Protein AF-A0A453AM00-F1 (afdb_monomer_lite)

Radius of gyration: 21.82 Å; chains: 1; bounding box: 38×46×44 Å

pLDDT: mean 80.48, std 13.23, range [55.44, 97.5]

Secondary structure (DSSP, 8-state):
----GGG--S-STTTTSHHHHHHHHHHHHHHT-GGGS----TTGGG-HHHHHHHHHHHH--PPPPPP-

Sequence (68 aa):
QGSKPWRYTGEEANMDRDDIKMLVKKWWAIYDDESLNYKPAADEAADPLRAALAEVVAVKSFPAPSAA

Structure (mmCIF, N/CA/C/O backbone):
data_AF-A0A453AM00-F1
#
_entry.id   AF-A0A453AM00-F1
#
loop_
_atom_site.group_PDB
_atom_site.id
_atom_site.type_symbol
_atom_site.label_atom_id
_atom_site.label_alt_id
_atom_site.label_comp_id
_atom_site.label_asym_id
_atom_site.label_entity_id
_atom_site.label_seq_id
_atom_site.pdbx_PDB_ins_code
_atom_site.Cartn_x
_atom_site.Cartn_y
_atom_site.Cartn_z
_atom_site.occupancy
_atom_site.B_iso_or_equiv
_atom_site.auth_seq_id
_atom_site.auth_comp_id
_atom_site.auth_asym_id
_atom_site.auth_atom_id
_atom_site.pdbx_PDB_model_num
ATOM 1 N N . GLN A 1 1 ? 1.357 -6.908 19.258 1.00 60.94 1 GLN A N 1
ATOM 2 C CA . GLN A 1 1 ? 0.781 -7.137 17.924 1.00 60.94 1 GLN A CA 1
ATOM 3 C C . GLN A 1 1 ? 0.534 -5.723 17.345 1.00 60.94 1 GLN A C 1
ATOM 5 O O . GLN A 1 1 ? 0.835 -4.763 18.052 1.00 60.94 1 GLN A O 1
ATOM 10 N N . GLY A 1 2 ? 0.124 -5.530 16.089 1.00 62.19 2 GLY A N 1
ATOM 11 C CA . GLY A 1 2 ? -0.477 -4.242 15.680 1.00 62.19 2 GLY A CA 1
ATOM 12 C C . GLY A 1 2 ? 0.399 -3.083 15.188 1.00 62.19 2 GLY A C 1
ATOM 13 O O . GLY A 1 2 ? -0.135 -2.100 14.685 1.00 62.19 2 GLY A O 1
ATOM 14 N N . SER A 1 3 ? 1.732 -3.168 15.246 1.00 67.06 3 SER A N 1
ATOM 15 C CA . SER A 1 3 ? 2.610 -2.053 14.822 1.00 67.06 3 SER A CA 1
ATOM 16 C C . SER A 1 3 ? 2.873 -1.971 13.311 1.00 67.06 3 SER A C 1
ATOM 18 O O . SER A 1 3 ? 3.518 -1.033 12.850 1.00 67.06 3 SER A O 1
ATOM 20 N N . LYS A 1 4 ? 2.450 -2.974 12.534 1.00 83.88 4 LYS A N 1
ATOM 21 C CA . LYS A 1 4 ? 2.734 -3.076 11.094 1.00 83.88 4 LYS A CA 1
ATOM 22 C C . LYS A 1 4 ? 1.530 -2.579 10.280 1.00 83.88 4 LYS A C 1
ATOM 24 O O . LYS A 1 4 ? 0.477 -3.207 10.379 1.00 83.88 4 LYS A O 1
ATOM 29 N N . PRO A 1 5 ? 1.674 -1.541 9.433 1.00 84.81 5 PRO A N 1
ATOM 30 C CA . PRO A 1 5 ? 0.569 -0.990 8.637 1.00 84.81 5 PRO A CA 1
ATOM 31 C C . PRO A 1 5 ? -0.132 -2.016 7.733 1.00 84.81 5 PRO A C 1
ATOM 33 O O . PRO A 1 5 ? -1.351 -1.999 7.607 1.00 84.81 5 PRO A O 1
ATOM 36 N N . TRP A 1 6 ? 0.621 -2.976 7.185 1.00 87.31 6 TRP A N 1
ATOM 37 C CA . TRP A 1 6 ? 0.109 -4.060 6.331 1.00 87.31 6 TRP A CA 1
ATOM 38 C C . TRP A 1 6 ? -0.595 -5.199 7.091 1.00 87.31 6 TRP A C 1
ATOM 40 O O . TRP A 1 6 ? -0.970 -6.209 6.502 1.00 87.31 6 TRP A O 1
ATOM 50 N N . ARG A 1 7 ? -0.739 -5.081 8.415 1.00 88.50 7 ARG A N 1
ATOM 51 C CA . ARG A 1 7 ? -1.525 -5.989 9.266 1.00 88.50 7 ARG A CA 1
ATOM 52 C C . ARG A 1 7 ? -2.501 -5.213 10.150 1.00 88.50 7 ARG A C 1
ATOM 54 O O . ARG A 1 7 ? -2.797 -5.640 11.261 1.00 88.50 7 ARG A O 1
ATOM 61 N N . TYR A 1 8 ? -2.950 -4.047 9.694 1.00 88.38 8 TYR A N 1
ATOM 62 C CA . TYR A 1 8 ? -3.906 -3.241 10.439 1.00 88.38 8 TYR A CA 1
ATOM 63 C C . TYR A 1 8 ? -5.261 -3.956 10.529 1.00 88.38 8 TYR A C 1
ATOM 65 O O . TYR A 1 8 ? -5.921 -4.158 9.513 1.00 88.38 8 TYR A O 1
ATOM 73 N N . THR A 1 9 ? -5.657 -4.343 11.742 1.00 89.81 9 THR A N 1
ATOM 74 C CA . THR A 1 9 ? -6.951 -4.990 12.026 1.00 89.81 9 THR A CA 1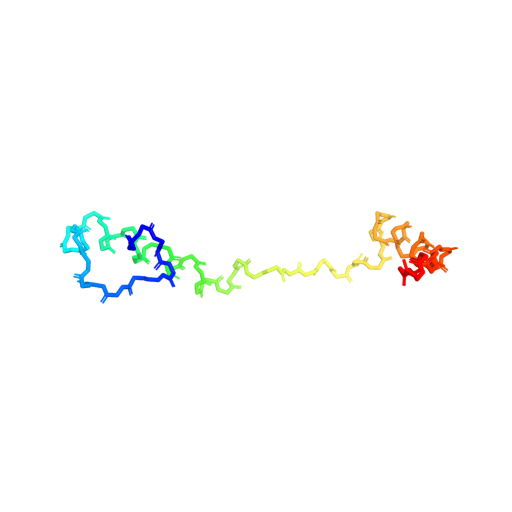
ATOM 75 C C . THR A 1 9 ? -7.978 -4.024 12.615 1.00 89.81 9 THR A C 1
ATOM 77 O O . THR A 1 9 ? -9.170 -4.289 12.552 1.00 89.81 9 THR A O 1
ATOM 80 N N . GLY A 1 10 ? -7.531 -2.902 13.189 1.00 87.81 10 GLY A N 1
ATOM 81 C CA . GLY A 1 10 ? -8.374 -1.951 13.921 1.00 87.81 10 GLY A CA 1
ATOM 82 C C . GLY A 1 10 ? -8.716 -2.365 15.359 1.00 87.81 10 GLY A C 1
ATOM 83 O O . GLY A 1 10 ? -9.289 -1.562 16.087 1.00 87.81 10 GLY A O 1
ATOM 84 N N . GLU A 1 11 ? -8.358 -3.579 15.782 1.00 87.25 11 GLU A N 1
ATOM 85 C CA . GLU A 1 11 ? -8.795 -4.161 17.063 1.00 87.25 11 GLU A CA 1
ATOM 86 C C . GLU A 1 11 ? -7.784 -3.974 18.200 1.00 87.25 11 GLU A C 1
ATOM 88 O O . GLU A 1 11 ? -8.108 -4.152 19.373 1.00 87.25 11 GLU A O 1
ATOM 93 N N . GLU A 1 12 ? -6.536 -3.642 17.874 1.00 86.38 12 GLU A N 1
ATOM 94 C CA . GLU A 1 12 ? -5.465 -3.603 18.861 1.00 86.38 12 GLU A CA 1
ATOM 95 C C . GLU A 1 12 ? -5.323 -2.249 19.559 1.00 86.38 12 GLU A C 1
ATOM 97 O O . GLU A 1 12 ? -5.759 -1.207 19.069 1.00 86.38 12 GLU A O 1
ATOM 102 N N . ALA A 1 13 ? -4.645 -2.255 20.710 1.00 86.56 13 ALA A N 1
ATOM 103 C CA . ALA A 1 13 ? -4.417 -1.055 21.505 1.00 86.56 13 ALA A CA 1
ATOM 104 C C . ALA A 1 13 ? -3.802 0.076 20.663 1.00 86.56 13 ALA A C 1
ATOM 106 O O . AL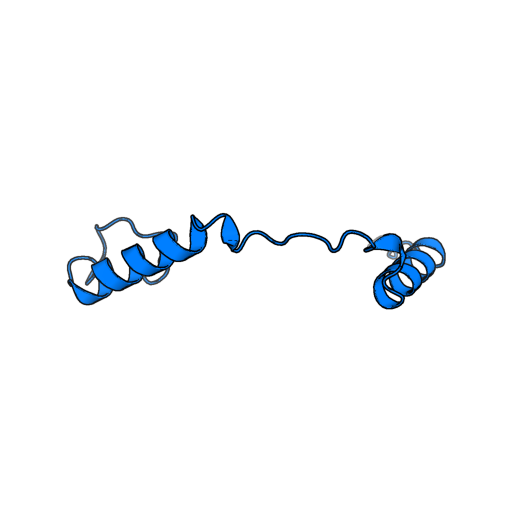A A 1 13 ? -2.771 -0.115 20.013 1.00 86.56 13 ALA A O 1
ATOM 107 N N . ASN A 1 14 ? -4.391 1.273 20.756 1.00 86.25 14 ASN A N 1
ATOM 108 C CA . ASN A 1 14 ? -3.990 2.494 20.048 1.00 86.25 14 ASN A CA 1
ATOM 109 C C . ASN A 1 14 ? -4.283 2.517 18.536 1.00 86.25 14 ASN A C 1
ATOM 111 O O . ASN A 1 14 ? -3.948 3.509 17.885 1.00 86.25 14 ASN A O 1
ATOM 115 N N . MET A 1 15 ? -4.895 1.477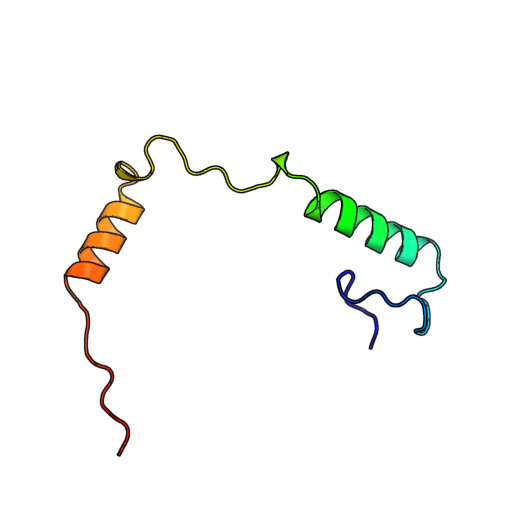 17.954 1.00 89.88 15 MET A N 1
ATOM 116 C CA . MET A 1 15 ? -5.291 1.482 16.534 1.00 89.88 15 MET A CA 1
ATOM 117 C C . MET A 1 1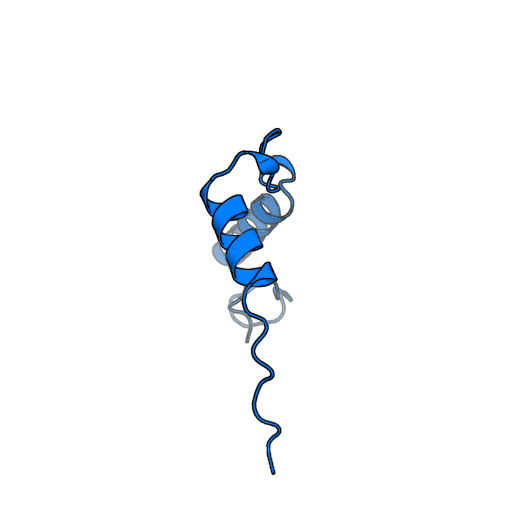5 ? -6.429 2.460 16.225 1.00 89.88 15 MET A C 1
ATOM 119 O O . MET A 1 15 ? -6.649 2.811 15.062 1.00 89.88 15 MET A O 1
ATOM 123 N N . ASP A 1 16 ? -7.144 2.894 17.257 1.00 90.06 16 ASP A N 1
ATOM 124 C CA . ASP A 1 16 ? -8.216 3.876 17.211 1.00 90.06 16 ASP A CA 1
ATOM 125 C C . ASP A 1 16 ? -7.706 5.320 17.102 1.00 90.06 16 ASP A C 1
ATOM 127 O O . ASP A 1 16 ? -8.470 6.187 16.670 1.00 90.06 16 ASP A O 1
ATOM 131 N N . ARG A 1 17 ? -6.426 5.578 17.409 1.00 93.69 17 ARG A N 1
ATOM 132 C CA . ARG A 1 17 ? -5.836 6.915 17.288 1.00 93.69 17 ARG A CA 1
ATOM 133 C C . ARG A 1 17 ? -5.834 7.414 15.842 1.00 93.69 17 ARG A C 1
ATOM 135 O O . ARG A 1 17 ? -5.476 6.696 14.904 1.00 93.69 17 ARG A O 1
ATOM 142 N N . ASP A 1 18 ? -6.152 8.690 15.672 1.00 95.25 18 ASP A N 1
ATOM 143 C CA . ASP A 1 18 ? -6.276 9.310 14.350 1.00 95.25 18 ASP A CA 1
ATOM 144 C C . ASP A 1 18 ? -4.955 9.381 13.581 1.00 95.25 18 ASP A C 1
ATOM 146 O O . ASP A 1 18 ? -4.931 9.210 12.361 1.00 95.25 18 ASP A O 1
ATOM 150 N N . ASP A 1 19 ? -3.836 9.583 14.274 1.00 93.62 19 ASP A N 1
ATOM 151 C CA . ASP A 1 19 ? -2.513 9.594 13.653 1.00 93.62 19 ASP A CA 1
ATOM 152 C C . ASP A 1 19 ? -2.102 8.206 13.145 1.00 93.62 19 ASP A C 1
ATOM 154 O O . ASP A 1 19 ? -1.512 8.093 12.068 1.00 93.62 19 ASP A O 1
ATOM 158 N N . ILE A 1 20 ? -2.497 7.144 13.854 1.00 91.50 20 ILE A N 1
ATOM 159 C CA . ILE A 1 20 ? -2.303 5.759 13.412 1.00 91.50 20 ILE A CA 1
ATOM 160 C C . ILE A 1 20 ? -3.157 5.460 12.177 1.00 91.50 20 ILE A C 1
ATOM 162 O O . ILE A 1 20 ? -2.635 4.965 11.176 1.00 91.50 20 ILE A O 1
ATOM 166 N N . LYS A 1 21 ? -4.443 5.828 12.190 1.00 92.31 21 LYS A N 1
ATOM 167 C CA . LYS A 1 21 ? -5.328 5.697 11.017 1.00 92.31 21 LYS A CA 1
ATOM 168 C C . LYS A 1 21 ? -4.779 6.454 9.807 1.00 92.31 21 LYS A C 1
ATOM 170 O O . LYS A 1 21 ? -4.793 5.942 8.687 1.00 92.31 21 LYS A O 1
ATOM 175 N N . MET A 1 22 ? -4.250 7.658 10.024 1.00 95.44 22 MET A N 1
ATOM 176 C CA . MET A 1 22 ? -3.635 8.464 8.971 1.00 95.44 22 MET A CA 1
ATOM 177 C C . MET A 1 22 ? -2.371 7.808 8.406 1.00 95.44 22 MET A C 1
ATOM 179 O O . MET A 1 22 ? -2.181 7.812 7.189 1.00 95.44 22 MET A O 1
ATOM 183 N N . LEU A 1 23 ? -1.518 7.238 9.262 1.00 92.88 23 LEU A N 1
ATOM 184 C CA . LEU A 1 23 ? -0.320 6.513 8.839 1.00 92.88 23 LEU A CA 1
ATOM 185 C C . LEU A 1 23 ? -0.679 5.311 7.961 1.00 92.88 23 LEU A C 1
ATOM 187 O O . LEU A 1 23 ? -0.132 5.173 6.869 1.00 92.88 23 LEU A O 1
ATOM 191 N N . VAL A 1 24 ? -1.624 4.480 8.407 1.00 93.31 24 VAL A N 1
ATOM 192 C CA . VAL A 1 24 ? -2.092 3.305 7.653 1.00 93.31 24 VAL A CA 1
ATOM 193 C C . VAL A 1 24 ? -2.664 3.727 6.301 1.00 93.31 24 VAL A C 1
ATOM 195 O O . VAL A 1 24 ? -2.300 3.150 5.280 1.00 93.31 24 VAL A O 1
ATOM 198 N N . LYS A 1 25 ? -3.479 4.788 6.266 1.00 95.12 25 LYS A N 1
ATOM 199 C CA . LYS A 1 25 ? -4.031 5.334 5.017 1.00 95.12 25 LYS A CA 1
ATOM 200 C C . LYS A 1 25 ? -2.941 5.787 4.041 1.00 95.12 25 LYS A C 1
ATOM 202 O O . LYS A 1 25 ? -3.023 5.476 2.858 1.00 95.12 25 LYS A O 1
ATOM 207 N N . LYS A 1 26 ? -1.930 6.521 4.517 1.00 96.12 26 LYS A N 1
ATOM 208 C CA . LYS A 1 26 ? -0.805 6.971 3.677 1.00 96.12 26 LYS A CA 1
ATOM 209 C C . LYS A 1 26 ? 0.020 5.798 3.159 1.00 96.12 26 LYS A C 1
ATOM 211 O O . LYS A 1 26 ? 0.448 5.824 2.014 1.00 96.12 26 LYS A O 1
ATOM 216 N N . TRP A 1 27 ? 0.229 4.782 3.992 1.00 94.69 27 TRP A N 1
ATOM 217 C CA . TRP A 1 27 ? 0.956 3.580 3.601 1.00 94.69 27 TRP A CA 1
ATOM 218 C C . TRP A 1 27 ? 0.252 2.844 2.454 1.00 94.69 27 TRP A C 1
ATOM 220 O O . TRP A 1 27 ? 0.891 2.572 1.442 1.00 94.69 27 TRP A O 1
ATOM 230 N N . TRP A 1 28 ? -1.061 2.608 2.565 1.00 95.38 28 TRP A N 1
ATOM 231 C CA . TRP A 1 28 ? -1.847 1.991 1.488 1.00 95.38 28 TRP A CA 1
ATOM 232 C C . TRP A 1 28 ? -1.856 2.839 0.219 1.00 95.38 28 TRP A C 1
ATOM 234 O O . TRP A 1 28 ? -1.632 2.309 -0.858 1.00 95.38 28 TRP A O 1
ATOM 244 N N . ALA A 1 29 ? -1.996 4.162 0.347 1.00 97.19 29 ALA A N 1
ATOM 245 C CA . ALA A 1 29 ? -1.944 5.059 -0.806 1.00 97.19 29 ALA A CA 1
ATOM 246 C C . ALA A 1 29 ? -0.622 4.968 -1.589 1.00 97.19 29 ALA A C 1
ATOM 248 O O . ALA A 1 29 ? -0.637 5.150 -2.796 1.00 97.19 29 ALA A O 1
ATOM 249 N N . ILE A 1 30 ? 0.504 4.699 -0.916 1.00 96.31 30 ILE A N 1
ATOM 250 C CA . ILE A 1 30 ? 1.806 4.481 -1.566 1.00 96.31 30 ILE A CA 1
ATOM 251 C C . ILE A 1 30 ? 1.892 3.070 -2.154 1.00 96.31 30 ILE A C 1
ATOM 253 O O . ILE A 1 30 ? 2.437 2.894 -3.236 1.00 96.31 30 ILE A O 1
ATOM 257 N N . TYR A 1 31 ? 1.395 2.058 -1.440 1.00 94.12 31 TYR A N 1
ATOM 258 C CA . TYR A 1 31 ? 1.441 0.669 -1.902 1.00 94.12 31 TYR A CA 1
ATOM 259 C C . TYR A 1 31 ? 0.597 0.446 -3.163 1.00 94.12 31 TYR A C 1
ATOM 261 O O . TYR A 1 31 ? 1.047 -0.225 -4.087 1.00 94.12 31 TYR A O 1
ATOM 269 N N . ASP A 1 32 ? -0.592 1.044 -3.208 1.00 95.75 32 ASP A N 1
ATOM 270 C CA . ASP A 1 32 ? -1.524 0.949 -4.335 1.00 95.75 32 ASP A CA 1
ATOM 271 C C . ASP A 1 32 ? -1.161 1.909 -5.487 1.00 95.75 32 ASP A C 1
ATOM 273 O O . ASP A 1 32 ? -1.837 1.935 -6.517 1.00 95.75 32 ASP A O 1
ATOM 277 N N . ASP A 1 33 ? -0.109 2.720 -5.335 1.00 97.50 33 ASP A N 1
ATOM 278 C CA . ASP A 1 33 ? 0.351 3.630 -6.381 1.00 97.50 33 ASP A CA 1
ATOM 279 C C . ASP A 1 33 ? 1.112 2.860 -7.469 1.00 97.50 33 ASP A C 1
ATOM 281 O O . ASP A 1 33 ? 2.328 2.660 -7.414 1.00 97.50 33 ASP A O 1
ATOM 285 N N . GLU A 1 34 ? 0.386 2.469 -8.516 1.00 95.94 34 GLU A N 1
ATOM 286 C CA . GLU A 1 34 ? 0.954 1.784 -9.677 1.00 95.94 34 GLU A CA 1
ATOM 287 C C . GLU A 1 34 ? 2.032 2.603 -10.407 1.00 95.94 34 GLU A C 1
ATOM 289 O O . GLU A 1 34 ? 2.827 2.038 -11.164 1.00 95.94 34 GLU A O 1
ATOM 294 N N . SER A 1 35 ? 2.097 3.926 -10.210 1.00 95.25 35 SER A N 1
ATOM 295 C CA . SER A 1 35 ? 3.151 4.751 -10.809 1.00 95.25 35 SER A CA 1
ATOM 296 C C . SER A 1 35 ? 4.528 4.453 -10.214 1.00 95.25 35 SER A C 1
ATOM 298 O O . SER A 1 35 ? 5.537 4.625 -10.905 1.00 95.25 35 SER A O 1
ATOM 300 N N . LEU A 1 36 ? 4.554 3.948 -8.976 1.00 93.81 36 LEU A N 1
ATOM 301 C CA . LEU A 1 36 ? 5.749 3.505 -8.266 1.00 93.81 36 LEU A CA 1
ATOM 302 C C . LEU A 1 36 ? 6.150 2.071 -8.620 1.00 93.81 36 LEU A C 1
ATOM 304 O O . LEU A 1 36 ? 7.209 1.614 -8.182 1.00 93.81 36 LEU A O 1
ATOM 308 N N . ASN A 1 37 ? 5.347 1.361 -9.424 1.00 92.31 37 ASN A N 1
ATOM 309 C CA . ASN A 1 37 ? 5.737 0.053 -9.927 1.00 92.31 37 ASN A CA 1
ATOM 310 C C . ASN A 1 37 ? 7.061 0.168 -10.676 1.00 92.31 37 ASN A C 1
ATOM 312 O O . ASN A 1 37 ? 7.242 1.022 -11.549 1.00 92.31 37 ASN A O 1
ATOM 316 N N . TYR A 1 38 ? 7.980 -0.734 -10.341 1.00 86.50 38 TYR A N 1
ATOM 317 C CA . TYR A 1 38 ? 9.255 -0.828 -11.024 1.00 86.50 38 TYR A CA 1
ATOM 318 C C . TYR A 1 38 ? 9.024 -1.041 -12.521 1.00 86.50 38 TYR A C 1
ATOM 320 O O . TYR A 1 38 ? 8.446 -2.045 -12.941 1.00 86.50 38 TYR A O 1
ATOM 328 N N . LYS A 1 39 ?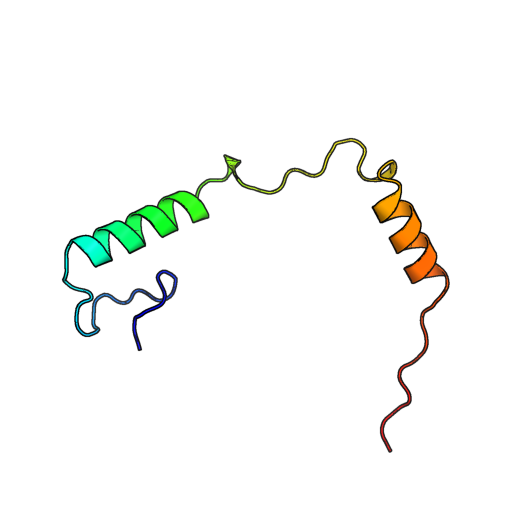 9.485 -0.081 -13.322 1.00 84.81 39 LYS A N 1
ATOM 329 C CA . LYS A 1 39 ? 9.497 -0.180 -14.776 1.00 84.81 39 LYS A CA 1
ATOM 330 C C . LYS A 1 39 ? 10.915 -0.558 -15.185 1.00 84.81 39 LYS A C 1
ATOM 332 O O . LYS A 1 39 ? 11.805 0.280 -15.018 1.00 84.81 39 LYS A O 1
ATOM 337 N N . PRO A 1 40 ? 11.142 -1.785 -15.680 1.00 77.12 40 PRO A N 1
ATOM 338 C CA . PRO A 1 40 ? 12.438 -2.130 -16.242 1.00 77.12 40 PRO A CA 1
ATOM 339 C C . PRO A 1 40 ? 12.772 -1.125 -17.352 1.00 77.12 40 PRO A C 1
ATOM 341 O O . PRO A 1 40 ? 11.894 -0.726 -18.125 1.00 77.12 40 PRO A O 1
ATOM 344 N N . ALA A 1 41 ? 14.023 -0.669 -17.412 1.00 77.50 41 ALA A N 1
ATOM 345 C CA . ALA A 1 41 ? 14.467 0.168 -18.521 1.00 77.50 41 ALA A CA 1
ATOM 346 C C . ALA A 1 41 ? 14.323 -0.621 -19.836 1.00 77.50 41 ALA A C 1
ATOM 348 O O . ALA A 1 41 ? 14.550 -1.828 -19.860 1.00 77.50 41 ALA A O 1
ATOM 349 N N . ALA A 1 42 ? 13.962 0.044 -20.938 1.00 66.00 42 ALA A N 1
ATOM 350 C CA . ALA A 1 42 ? 13.770 -0.627 -22.231 1.00 66.00 42 ALA A CA 1
ATOM 351 C C . ALA A 1 42 ? 15.009 -1.432 -22.689 1.00 66.00 42 ALA A C 1
ATOM 353 O O . ALA A 1 42 ? 14.862 -2.422 -23.398 1.00 66.00 42 ALA A O 1
ATOM 354 N N . ASP A 1 43 ? 16.196 -1.055 -22.207 1.00 61.81 43 ASP A N 1
ATOM 355 C CA . ASP A 1 43 ? 17.479 -1.712 -22.456 1.00 61.81 43 ASP A CA 1
ATOM 356 C C . ASP A 1 43 ? 18.058 -2.386 -21.194 1.00 61.81 43 ASP A C 1
ATOM 358 O O . ASP A 1 43 ? 19.251 -2.293 -20.915 1.00 61.81 43 ASP A O 1
ATOM 362 N N . GLU A 1 44 ? 17.250 -3.100 -20.400 1.00 59.81 44 GLU A N 1
ATOM 363 C CA . GLU A 1 44 ? 17.787 -3.934 -19.301 1.00 59.81 44 GLU A CA 1
ATOM 364 C C . GLU A 1 44 ? 18.817 -4.974 -19.776 1.00 59.81 44 GLU A C 1
ATOM 366 O O . GLU A 1 44 ? 19.685 -5.381 -19.006 1.00 59.81 44 GLU A O 1
ATOM 371 N N . ALA A 1 45 ? 18.755 -5.379 -21.049 1.00 56.47 45 ALA A N 1
ATOM 372 C CA . ALA A 1 45 ? 19.751 -6.244 -21.675 1.00 56.47 45 ALA A CA 1
ATOM 373 C C . ALA A 1 45 ? 21.100 -5.541 -21.931 1.00 56.47 45 ALA A C 1
ATOM 375 O O . ALA A 1 45 ? 22.107 -6.222 -22.116 1.00 56.47 45 ALA A O 1
ATOM 376 N N . ALA A 1 46 ? 21.134 -4.203 -21.932 1.00 58.97 46 ALA A N 1
ATOM 377 C CA . ALA A 1 46 ? 22.350 -3.408 -22.084 1.00 58.97 46 ALA A CA 1
ATOM 378 C C . ALA A 1 46 ? 22.913 -2.914 -20.743 1.00 58.97 46 ALA A C 1
ATOM 380 O O . ALA A 1 46 ? 23.973 -2.288 -20.745 1.00 58.97 46 ALA A O 1
ATOM 381 N N . ASP A 1 47 ? 22.239 -3.185 -19.613 1.00 74.94 47 ASP A N 1
ATOM 382 C CA . ASP A 1 47 ? 22.775 -2.898 -18.283 1.00 74.94 47 ASP A CA 1
ATOM 383 C C . ASP A 1 47 ? 24.021 -3.776 -18.051 1.00 74.94 47 ASP A C 1
ATOM 385 O O . ASP A 1 47 ? 23.894 -4.996 -17.861 1.00 74.94 47 ASP A O 1
ATOM 389 N N . PRO A 1 48 ? 25.234 -3.188 -18.049 1.00 75.62 48 PRO A N 1
ATOM 390 C CA . PRO A 1 48 ? 26.477 -3.944 -17.939 1.00 75.62 48 PRO A CA 1
ATOM 391 C C . PRO A 1 48 ? 26.544 -4.750 -16.641 1.00 75.62 48 PRO A C 1
ATOM 393 O O . PRO A 1 48 ? 27.182 -5.803 -16.599 1.00 75.62 48 PRO A O 1
ATOM 396 N N . LEU A 1 49 ? 25.869 -4.283 -15.583 1.00 79.38 49 LEU A N 1
ATOM 397 C CA . LEU A 1 49 ? 25.825 -4.970 -14.299 1.00 79.38 49 LEU A CA 1
ATOM 398 C C . LEU A 1 49 ? 24.965 -6.236 -14.377 1.00 79.38 49 LEU A C 1
ATOM 400 O O . LEU A 1 49 ? 25.375 -7.279 -13.871 1.00 79.38 49 LEU A O 1
ATOM 404 N N . ARG A 1 50 ? 23.803 -6.186 -15.040 1.00 75.00 50 ARG A N 1
ATOM 405 C CA . ARG A 1 50 ? 22.957 -7.378 -15.234 1.00 75.00 50 ARG A CA 1
ATOM 406 C C . ARG A 1 50 ? 23.588 -8.374 -16.193 1.00 75.00 50 ARG A C 1
ATOM 408 O O . ARG A 1 50 ? 23.516 -9.569 -15.919 1.00 75.00 50 ARG A O 1
ATOM 415 N N . ALA A 1 51 ? 24.237 -7.900 -17.256 1.00 78.00 51 ALA A N 1
ATOM 416 C CA . ALA A 1 51 ? 24.989 -8.756 -18.170 1.00 78.00 51 ALA A CA 1
ATOM 417 C C . ALA A 1 51 ? 26.114 -9.502 -17.431 1.00 78.00 51 ALA A C 1
ATOM 419 O O . ALA A 1 51 ? 26.195 -10.727 -17.509 1.00 78.00 51 ALA A O 1
ATOM 420 N N . ALA A 1 52 ? 26.906 -8.794 -16.617 1.00 79.44 52 ALA A N 1
ATOM 421 C CA . ALA A 1 52 ? 27.952 -9.404 -15.796 1.00 79.44 52 ALA A CA 1
ATOM 422 C C . ALA A 1 52 ? 27.390 -10.400 -14.765 1.00 79.44 52 ALA A C 1
ATOM 424 O O . ALA A 1 52 ? 27.946 -11.481 -14.581 1.00 79.44 52 ALA A O 1
ATOM 425 N N . LEU A 1 53 ? 26.270 -10.079 -14.106 1.00 79.12 53 LEU A N 1
ATOM 426 C CA . LEU A 1 53 ? 25.612 -10.996 -13.168 1.00 79.12 53 LEU A CA 1
ATOM 427 C C . LEU A 1 53 ? 25.076 -12.250 -13.874 1.00 79.12 53 LEU A C 1
ATOM 429 O O . LEU A 1 53 ? 25.241 -13.350 -13.350 1.00 79.12 53 LEU A O 1
ATOM 433 N N . ALA A 1 54 ? 24.477 -12.111 -15.059 1.00 78.62 54 ALA A N 1
ATOM 434 C CA . ALA A 1 54 ? 23.985 -13.232 -15.856 1.00 78.62 54 ALA A CA 1
ATOM 435 C C . ALA A 1 54 ? 25.127 -14.141 -16.337 1.00 78.62 54 ALA A C 1
ATOM 437 O O . ALA A 1 54 ? 24.997 -15.362 -16.253 1.00 78.62 54 ALA A O 1
ATOM 438 N N . GLU A 1 55 ? 26.262 -13.574 -16.760 1.00 75.88 55 GLU A N 1
ATOM 439 C CA . GLU A 1 55 ? 27.460 -14.355 -17.084 1.00 75.88 55 GLU A CA 1
ATOM 440 C C . GLU A 1 55 ? 28.009 -15.093 -15.859 1.00 75.88 55 GLU A C 1
ATOM 442 O O . GLU A 1 55 ? 28.307 -16.281 -15.944 1.00 75.88 55 GLU A O 1
ATOM 447 N N . VAL A 1 56 ? 28.091 -14.450 -14.690 1.00 73.00 56 VAL A N 1
ATOM 448 C CA . VAL A 1 56 ? 28.571 -15.106 -13.459 1.00 73.00 56 VAL A CA 1
ATOM 449 C C . VAL A 1 56 ? 27.629 -16.232 -13.015 1.00 73.00 56 VAL A C 1
ATOM 451 O O . VAL A 1 56 ? 28.105 -17.298 -12.617 1.00 73.00 56 VAL A O 1
ATOM 454 N N . VAL A 1 57 ? 26.311 -16.036 -13.130 1.00 65.94 57 VAL A N 1
ATOM 455 C CA . VAL A 1 57 ? 25.299 -17.073 -12.858 1.00 65.94 57 VAL A CA 1
ATOM 456 C C . VAL A 1 57 ? 25.413 -18.231 -13.855 1.00 65.94 57 VAL A C 1
ATOM 458 O O . VAL A 1 57 ? 25.364 -19.389 -13.443 1.00 65.94 57 VAL A O 1
ATOM 461 N N . ALA A 1 58 ? 25.624 -17.945 -15.143 1.00 61.31 58 ALA A N 1
ATOM 462 C CA . ALA A 1 58 ? 25.824 -18.965 -16.173 1.00 61.31 58 ALA A CA 1
ATOM 463 C C . ALA A 1 58 ? 27.146 -19.735 -15.999 1.00 61.31 58 ALA A C 1
ATOM 465 O O . ALA A 1 58 ? 27.225 -20.918 -16.327 1.00 61.31 58 ALA A O 1
ATOM 466 N N . VAL A 1 59 ? 28.182 -19.084 -15.464 1.00 59.78 59 VAL A N 1
ATOM 467 C CA . VAL A 1 59 ? 29.535 -19.646 -15.337 1.00 59.78 59 VAL A CA 1
ATOM 468 C C . VAL A 1 59 ? 29.734 -20.426 -14.029 1.00 59.78 59 VAL A C 1
ATOM 470 O O . VAL A 1 59 ? 30.629 -21.270 -13.966 1.00 59.78 59 VAL A O 1
ATOM 473 N N . LYS A 1 60 ? 28.924 -20.210 -12.982 1.00 62.00 60 LYS A N 1
ATOM 474 C CA . LYS A 1 60 ? 29.132 -20.836 -11.662 1.00 62.00 60 LYS A CA 1
ATOM 475 C C . LYS A 1 60 ? 27.818 -21.234 -10.965 1.00 62.00 60 LYS A C 1
ATOM 477 O O . LYS A 1 60 ? 27.381 -20.604 -10.006 1.00 62.00 60 LYS A O 1
ATOM 482 N N . SER A 1 61 ? 27.247 -22.370 -11.362 1.00 56.91 61 SER A N 1
ATOM 483 C CA . SER A 1 61 ? 26.454 -23.182 -10.430 1.00 56.91 61 SER A CA 1
ATOM 484 C C . SER A 1 61 ? 27.399 -24.166 -9.743 1.00 56.91 61 SER A C 1
ATOM 486 O O . SER A 1 61 ? 27.794 -25.175 -10.324 1.00 56.91 61 SER A O 1
ATOM 488 N N . PHE A 1 62 ? 27.826 -23.843 -8.521 1.00 62.31 62 PHE A N 1
ATOM 489 C CA . PHE A 1 62 ? 28.443 -24.840 -7.653 1.00 62.31 62 PHE A C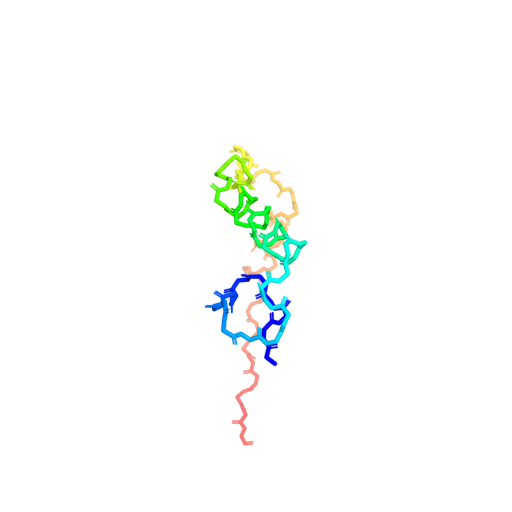A 1
ATOM 490 C C . PHE A 1 62 ? 27.317 -25.600 -6.947 1.00 62.31 62 PHE A C 1
ATOM 492 O O . PHE A 1 62 ? 26.499 -24.955 -6.284 1.00 62.31 62 PHE A O 1
ATOM 499 N N . PRO A 1 63 ? 27.240 -26.937 -7.058 1.00 67.38 63 PRO A N 1
ATOM 500 C CA . PRO A 1 63 ? 26.300 -27.691 -6.248 1.00 67.38 63 PRO A CA 1
ATOM 501 C C . PRO A 1 63 ? 26.655 -27.465 -4.778 1.00 67.38 63 PRO A C 1
ATOM 503 O O . PRO A 1 63 ? 27.804 -27.655 -4.371 1.00 67.38 63 PRO A O 1
ATOM 506 N N . ALA A 1 64 ? 25.674 -27.030 -3.985 1.00 65.56 64 ALA A N 1
ATOM 507 C CA . ALA A 1 64 ? 25.826 -27.023 -2.539 1.00 65.56 64 ALA A CA 1
ATOM 508 C C . ALA A 1 64 ? 26.195 -28.454 -2.101 1.00 65.56 64 ALA A C 1
ATOM 510 O O . ALA A 1 64 ? 25.558 -29.400 -2.578 1.00 65.56 64 ALA A O 1
ATOM 511 N N . PRO A 1 65 ? 27.222 -28.653 -1.253 1.00 68.12 65 PRO A N 1
ATOM 512 C CA . PRO A 1 65 ? 27.537 -29.985 -0.759 1.00 68.12 65 PRO A CA 1
ATOM 513 C C . PRO A 1 65 ? 26.294 -30.537 -0.058 1.00 68.12 65 PRO A C 1
ATOM 515 O O . PRO A 1 65 ? 25.727 -29.883 0.817 1.00 68.12 65 PRO A O 1
ATOM 518 N N . SER A 1 66 ? 25.836 -31.713 -0.494 1.00 72.75 66 SER A N 1
ATOM 519 C CA . SER A 1 66 ? 24.711 -32.394 0.140 1.00 72.75 66 SER A CA 1
ATOM 520 C C . SER A 1 66 ? 25.061 -32.626 1.603 1.00 72.75 66 SER A C 1
ATOM 522 O O . SER A 1 66 ? 26.087 -33.239 1.897 1.00 72.75 66 SER A O 1
ATOM 524 N N . ALA A 1 67 ? 24.222 -32.121 2.506 1.00 62.34 67 ALA A N 1
ATOM 525 C CA . ALA A 1 67 ? 24.346 -32.412 3.925 1.00 62.34 67 ALA A CA 1
ATOM 526 C C . ALA A 1 67 ? 24.213 -33.931 4.128 1.00 62.34 67 ALA A C 1
ATOM 528 O O . ALA A 1 67 ? 23.273 -34.538 3.606 1.00 62.34 67 ALA A O 1
ATOM 529 N N . ALA A 1 68 ? 25.177 -34.520 4.833 1.00 55.44 68 ALA A N 1
ATOM 530 C CA . ALA A 1 68 ? 25.185 -35.906 5.290 1.00 55.44 68 ALA A CA 1
ATOM 531 C C . ALA A 1 68 ? 25.137 -35.924 6.819 1.00 55.44 68 ALA A C 1
ATOM 533 O O . ALA A 1 68 ? 25.727 -34.996 7.423 1.00 55.44 68 ALA A O 1
#

Organism: Aegilops tauschii subsp. strangulata (NCBI:txid200361)

Foldseek 3Di:
DAPDLVPHPCPDPPCPPPVNVVVSVVVVVVVPPCVPPDDQDPPVVPPVVVVVVVVVVVVDDDPDPPDD